Protein AF-A0A938V4M7-F1 (afdb_monomer)

Foldseek 3Di:
DFAAAPPPRDTDDDDPVNVVLCVVVVHDDDNHDLVVVLVVVVFAWDWAQAPQARDIDIDHSSLVVVCVSVVPDDDNHDLCDDPPDDPDDDPSSVVSSVVVVVVVVVVVVVVVVVVPPPDDDDDDDDDDDDDDDDDDDDDDDPPPDPPVNVVVVVVVVVVVVD

Radius of gyration: 25.04 Å; Cα contacts (8 Å, |Δi|>4): 121; chains: 1; bounding box: 54×63×53 Å

Secondary structure (DSSP, 8-state):
-PEEPTTT--EEPPPHHHHHHHHHTTPPPPSS-HHHHHHHTT---EEEE-TTT--EEEE-HHHHHHHHHTTPPPPSS-TT--SS-PSPPPHHHHHHHHHHHHHHHHHHHHHHTTTTTS--S-------------------------HHHHHHHHHHHHHTT-

Structure (mmCIF, N/CA/C/O backbone):
data_AF-A0A938V4M7-F1
#
_entry.id   AF-A0A938V4M7-F1
#
loop_
_atom_site.group_PDB
_atom_site.id
_atom_site.type_symbol
_atom_site.label_atom_id
_atom_site.label_alt_id
_atom_site.label_comp_id
_atom_site.label_asym_id
_atom_site.label_entity_id
_atom_site.label_seq_id
_atom_site.pdbx_PDB_ins_code
_atom_site.Cartn_x
_atom_site.Cartn_y
_atom_site.Cartn_z
_atom_site.occupancy
_atom_site.B_iso_or_equiv
_atom_site.auth_seq_id
_atom_site.auth_comp_id
_atom_site.auth_asym_id
_atom_site.auth_atom_id
_atom_site.pdbx_PDB_model_num
ATOM 1 N N . MET A 1 1 ? 20.281 -8.615 -5.264 1.00 62.66 1 MET A N 1
ATOM 2 C CA . MET A 1 1 ? 20.930 -7.392 -5.793 1.00 62.66 1 MET A 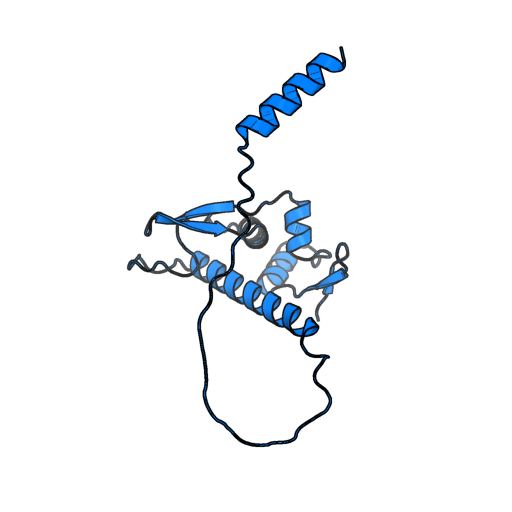CA 1
ATOM 3 C C . MET A 1 1 ? 19.870 -6.307 -5.914 1.00 62.66 1 MET A C 1
ATOM 5 O O . MET A 1 1 ? 18.804 -6.614 -6.438 1.00 62.66 1 MET A O 1
ATOM 9 N N . PRO A 1 2 ? 20.094 -5.089 -5.392 1.00 80.38 2 PRO A N 1
ATOM 10 C CA . PRO A 1 2 ? 19.150 -3.989 -5.570 1.00 80.38 2 PRO A CA 1
ATOM 11 C C . PRO A 1 2 ? 19.048 -3.619 -7.055 1.00 80.38 2 PRO A C 1
ATOM 13 O O . PRO A 1 2 ? 20.062 -3.527 -7.743 1.00 80.38 2 PRO A O 1
ATOM 16 N N . SER A 1 3 ? 17.824 -3.433 -7.541 1.00 87.62 3 SER A N 1
ATOM 17 C CA . SER A 1 3 ? 17.545 -2.988 -8.911 1.00 87.62 3 SER A CA 1
ATOM 18 C C . SER A 1 3 ? 17.296 -1.486 -8.918 1.00 87.62 3 SER A C 1
ATOM 20 O O . SER A 1 3 ? 16.698 -0.954 -7.986 1.00 87.62 3 SER A O 1
ATOM 22 N N . ASN A 1 4 ? 17.731 -0.780 -9.959 1.00 93.81 4 ASN A N 1
ATOM 23 C CA . ASN A 1 4 ? 17.495 0.659 -10.068 1.00 93.81 4 ASN A CA 1
ATOM 24 C C . ASN A 1 4 ? 16.154 0.930 -10.752 1.00 93.81 4 ASN A C 1
ATOM 26 O O . ASN A 1 4 ? 15.833 0.339 -11.780 1.00 93.81 4 ASN A O 1
ATOM 30 N N . CYS A 1 5 ? 15.355 1.829 -10.178 1.00 95.25 5 CYS A N 1
ATOM 31 C CA . CYS A 1 5 ? 14.073 2.217 -10.759 1.00 95.25 5 CYS A CA 1
ATOM 32 C C . CYS A 1 5 ? 14.272 2.988 -12.066 1.00 95.25 5 CYS A C 1
ATOM 34 O O . CYS A 1 5 ? 14.886 4.052 -12.050 1.00 95.25 5 CYS A O 1
ATOM 36 N N . ALA A 1 6 ? 13.650 2.541 -13.160 1.00 95.81 6 ALA A N 1
ATOM 37 C CA . ALA A 1 6 ? 13.744 3.224 -14.455 1.00 95.81 6 ALA A CA 1
ATOM 38 C C . ALA A 1 6 ? 13.157 4.653 -14.463 1.00 95.81 6 ALA A C 1
ATOM 40 O O . ALA A 1 6 ? 13.491 5.446 -15.333 1.00 95.81 6 ALA A O 1
ATOM 41 N N . ASN A 1 7 ? 12.282 4.994 -13.506 1.00 96.12 7 ASN A N 1
ATOM 42 C CA . ASN A 1 7 ? 11.664 6.324 -13.421 1.00 96.12 7 ASN A CA 1
ATOM 43 C C . ASN A 1 7 ? 12.425 7.267 -12.471 1.00 96.12 7 ASN A C 1
ATOM 45 O O . ASN A 1 7 ? 12.767 8.380 -12.845 1.00 96.12 7 ASN A O 1
ATOM 49 N N . CYS A 1 8 ? 12.709 6.838 -11.236 1.00 95.31 8 CYS A N 1
ATOM 50 C CA . CYS A 1 8 ? 13.333 7.714 -10.236 1.00 95.31 8 CYS A CA 1
ATOM 51 C C . CYS A 1 8 ? 14.821 7.445 -9.976 1.00 95.31 8 CYS A C 1
ATOM 53 O O . CYS A 1 8 ? 15.404 8.121 -9.132 1.00 95.31 8 CYS A O 1
ATOM 55 N N . GLY A 1 9 ? 15.422 6.433 -10.607 1.00 93.06 9 GLY A N 1
ATOM 56 C CA . GLY A 1 9 ? 16.827 6.047 -10.421 1.00 93.06 9 GLY A CA 1
ATOM 57 C C . GLY A 1 9 ? 17.164 5.427 -9.059 1.00 93.06 9 GLY A C 1
ATOM 58 O O . GLY A 1 9 ? 18.260 4.911 -8.876 1.00 93.06 9 GLY A O 1
ATOM 59 N N . VAL A 1 10 ? 16.238 5.445 -8.096 1.00 90.12 10 VAL A N 1
ATOM 60 C CA . VAL A 1 10 ? 16.469 4.909 -6.749 1.00 90.12 10 VAL A CA 1
ATOM 61 C C . VAL A 1 10 ? 16.603 3.389 -6.806 1.00 90.12 10 VAL A C 1
ATOM 63 O O . VAL A 1 10 ? 15.726 2.709 -7.348 1.00 90.12 10 VAL A O 1
ATOM 66 N N . GLY A 1 11 ? 17.675 2.875 -6.201 1.00 90.00 11 GLY A N 1
ATOM 67 C CA . GLY A 1 11 ? 17.852 1.451 -5.943 1.00 90.00 11 GLY A CA 1
ATOM 68 C C . GLY A 1 11 ? 16.766 0.932 -5.002 1.00 90.00 11 GLY A C 1
ATOM 69 O O . GLY A 1 11 ? 16.514 1.512 -3.945 1.00 90.00 11 GLY A O 1
ATOM 70 N N . PHE A 1 12 ? 16.099 -0.150 -5.381 1.00 89.69 12 PHE A N 1
ATOM 71 C CA . PHE A 1 12 ? 15.073 -0.800 -4.580 1.00 89.69 12 PHE A CA 1
ATOM 72 C C . PHE A 1 12 ? 15.303 -2.311 -4.536 1.00 89.69 12 PHE A C 1
ATOM 74 O O . PHE A 1 12 ? 15.879 -2.901 -5.451 1.00 89.69 12 PHE A O 1
ATOM 81 N N . SER A 1 13 ? 14.860 -2.930 -3.443 1.00 89.31 13 SER A N 1
ATOM 82 C CA . SER A 1 13 ? 14.792 -4.385 -3.327 1.00 89.31 13 SER A CA 1
ATOM 83 C C . SER A 1 13 ? 13.382 -4.842 -3.673 1.00 89.31 13 SER A C 1
ATOM 85 O O . SER A 1 13 ? 12.410 -4.180 -3.303 1.00 89.31 13 SER A O 1
ATOM 87 N N . VAL A 1 14 ? 13.291 -5.953 -4.394 1.00 90.25 14 VAL A N 1
ATOM 88 C CA . VAL A 1 14 ? 12.041 -6.690 -4.589 1.00 90.25 14 VAL A CA 1
ATOM 89 C C . VAL A 1 14 ? 11.913 -7.644 -3.406 1.00 90.25 14 VAL A C 1
ATOM 91 O O . VAL A 1 14 ? 12.899 -8.285 -3.038 1.00 90.25 14 VAL A O 1
ATOM 94 N N . GLU A 1 15 ? 10.743 -7.689 -2.773 1.00 89.12 15 GLU A N 1
ATOM 95 C CA . GLU A 1 15 ? 10.493 -8.657 -1.701 1.00 89.12 15 GLU A CA 1
ATOM 96 C C . GLU A 1 15 ? 10.442 -10.082 -2.295 1.00 89.12 15 GLU A C 1
ATOM 98 O O . GLU A 1 15 ? 10.008 -10.255 -3.443 1.00 89.12 15 GLU A O 1
ATOM 103 N N . PRO A 1 16 ? 10.892 -11.113 -1.560 1.00 89.25 16 PRO A N 1
ATOM 104 C CA . PRO A 1 16 ? 10.897 -12.484 -2.067 1.00 89.25 16 PRO A CA 1
ATOM 105 C C . PRO A 1 16 ? 9.488 -12.954 -2.444 1.00 89.25 16 PRO A C 1
ATOM 107 O O . PRO A 1 16 ? 9.304 -13.512 -3.523 1.00 89.25 16 PRO A O 1
ATOM 110 N N . GLU A 1 17 ? 8.478 -12.600 -1.648 1.00 90.31 17 GLU A N 1
ATOM 111 C CA . GLU A 1 17 ? 7.079 -12.952 -1.899 1.00 90.31 17 GLU A CA 1
ATOM 112 C C . GLU A 1 17 ? 6.564 -12.329 -3.210 1.00 90.31 17 GLU A C 1
ATOM 114 O O . GLU A 1 17 ? 5.779 -12.928 -3.945 1.00 90.31 17 GLU A O 1
ATOM 119 N N . GLU A 1 18 ? 7.022 -11.117 -3.540 1.00 92.00 18 GLU A N 1
ATOM 120 C CA . GLU A 1 18 ? 6.694 -10.462 -4.809 1.00 92.00 18 GLU A CA 1
ATOM 121 C C . GLU A 1 18 ? 7.381 -11.148 -5.994 1.00 92.00 18 GLU A C 1
ATOM 123 O O . GLU A 1 18 ? 6.783 -11.279 -7.061 1.00 92.00 18 GLU A O 1
ATOM 128 N N . THR A 1 19 ? 8.618 -11.603 -5.807 1.00 93.31 19 THR A N 1
ATOM 129 C CA . THR A 1 19 ? 9.378 -12.313 -6.843 1.00 93.31 19 THR A CA 1
ATOM 130 C C . THR A 1 19 ? 8.723 -13.652 -7.172 1.00 93.31 19 THR A C 1
ATOM 132 O O . THR A 1 19 ? 8.508 -13.959 -8.344 1.00 93.31 19 THR A O 1
ATOM 135 N N . GLU A 1 20 ? 8.335 -14.411 -6.147 1.00 93.12 20 GLU A N 1
ATOM 136 C CA . GLU A 1 20 ? 7.600 -15.669 -6.289 1.00 93.12 20 GLU A CA 1
ATOM 137 C C . GLU A 1 20 ? 6.247 -15.455 -6.970 1.00 93.12 20 GLU A C 1
ATOM 139 O O . GLU A 1 20 ? 5.896 -16.182 -7.900 1.00 93.12 20 GLU A O 1
ATOM 144 N N . TRP A 1 21 ? 5.508 -14.413 -6.575 1.00 93.69 21 TRP A N 1
ATOM 145 C CA . TRP A 1 21 ? 4.237 -14.077 -7.212 1.00 93.69 21 TRP A CA 1
ATOM 146 C C . TRP A 1 21 ? 4.403 -13.736 -8.695 1.00 93.69 21 TRP A C 1
ATOM 148 O O . TRP A 1 21 ? 3.606 -14.184 -9.519 1.00 93.69 21 TRP A O 1
ATOM 158 N N . LEU A 1 22 ? 5.427 -12.960 -9.057 1.00 94.06 22 LEU A N 1
ATOM 159 C CA . LEU A 1 22 ? 5.707 -12.613 -10.452 1.00 94.06 22 LEU A CA 1
ATOM 160 C C . LEU A 1 22 ? 6.071 -13.854 -11.270 1.00 94.06 22 LEU A C 1
ATOM 162 O O . LEU A 1 22 ? 5.486 -14.055 -12.334 1.00 94.06 22 LEU A O 1
ATOM 166 N N . ALA A 1 23 ? 6.934 -14.719 -10.732 1.00 95.44 23 ALA A N 1
ATOM 167 C CA . ALA A 1 23 ? 7.306 -15.983 -11.360 1.00 95.44 23 ALA A CA 1
ATOM 168 C C . ALA A 1 23 ? 6.085 -16.892 -11.582 1.00 95.44 23 ALA A C 1
ATOM 170 O O . ALA A 1 23 ? 5.873 -17.379 -12.690 1.00 95.44 23 ALA A O 1
ATOM 171 N N . ALA A 1 24 ? 5.224 -17.042 -10.570 1.00 95.44 24 ALA A N 1
ATOM 172 C CA . ALA A 1 24 ? 3.993 -17.830 -10.666 1.00 95.44 24 ALA A CA 1
ATOM 173 C C . ALA A 1 24 ? 2.988 -17.265 -11.689 1.00 95.44 24 ALA A C 1
ATOM 175 O O . ALA A 1 24 ? 2.178 -18.007 -12.237 1.00 95.44 24 ALA A O 1
ATOM 176 N N . ASN A 1 25 ? 3.040 -15.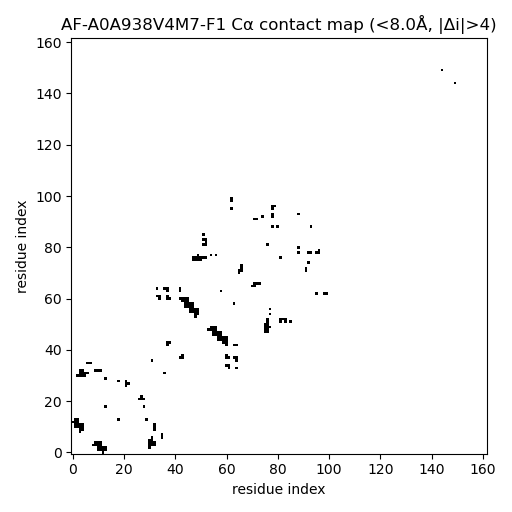958 -11.963 1.00 94.38 25 ASN A N 1
ATOM 177 C CA . ASN A 1 25 ? 2.179 -15.282 -12.936 1.00 94.38 25 ASN A CA 1
ATOM 178 C C . ASN A 1 25 ? 2.844 -15.094 -14.314 1.00 94.38 25 ASN A C 1
ATOM 180 O O . ASN A 1 25 ? 2.282 -14.387 -15.152 1.00 94.38 25 ASN A O 1
ATOM 184 N N . GLY A 1 26 ? 4.031 -15.669 -14.548 1.00 94.88 26 GLY A N 1
ATOM 185 C CA . GLY A 1 26 ? 4.772 -15.519 -15.806 1.00 94.88 26 GLY A CA 1
ATOM 186 C C . GLY A 1 26 ? 5.149 -14.068 -16.126 1.00 94.88 26 GLY A C 1
ATOM 187 O O . GLY A 1 26 ? 5.218 -13.688 -17.293 1.00 94.88 26 GLY A O 1
ATOM 188 N N . LYS A 1 27 ? 5.317 -13.230 -15.098 1.00 92.50 27 LYS A N 1
ATOM 189 C CA . LYS A 1 27 ? 5.700 -11.825 -15.237 1.00 92.50 27 LYS A CA 1
ATOM 190 C C . LYS A 1 27 ? 7.176 -11.668 -14.918 1.00 92.50 27 LYS A C 1
ATOM 192 O O . LYS A 1 27 ? 7.656 -12.191 -13.916 1.00 92.50 27 LYS A O 1
ATOM 197 N N . ASP A 1 28 ? 7.861 -10.870 -15.725 1.00 93.12 28 ASP A N 1
ATOM 198 C CA . ASP A 1 28 ? 9.222 -10.455 -15.415 1.00 93.12 28 ASP A CA 1
ATOM 199 C C . ASP A 1 28 ? 9.269 -9.576 -14.158 1.00 93.12 28 ASP A C 1
ATOM 201 O O . ASP A 1 28 ? 8.278 -8.960 -13.738 1.00 93.12 28 ASP A O 1
ATOM 205 N N . GLY A 1 29 ? 10.462 -9.501 -13.565 1.00 90.31 29 GLY A N 1
ATOM 206 C CA . GLY A 1 29 ? 10.744 -8.638 -12.424 1.00 90.31 29 GLY A CA 1
ATOM 207 C C . GLY A 1 29 ? 10.344 -7.174 -12.680 1.00 90.31 29 GLY A C 1
ATOM 208 O O . GLY A 1 29 ? 10.374 -6.688 -13.814 1.00 90.31 29 GLY A O 1
ATOM 209 N N . PRO A 1 30 ? 9.973 -6.419 -11.633 1.00 94.38 30 PRO A N 1
ATOM 210 C CA . PRO A 1 30 ? 9.498 -5.060 -11.815 1.00 94.38 30 PRO A CA 1
ATOM 211 C C . PRO A 1 30 ? 10.650 -4.132 -12.222 1.00 94.38 30 PRO A C 1
ATOM 213 O O . PRO A 1 30 ? 11.663 -4.051 -11.538 1.00 94.38 30 PRO A O 1
ATOM 216 N N . SER A 1 31 ? 10.463 -3.347 -13.286 1.00 95.00 31 SER A N 1
ATOM 217 C CA . SER A 1 31 ? 11.416 -2.300 -13.712 1.00 95.00 31 SER A CA 1
ATOM 218 C C . SER A 1 31 ? 11.280 -0.984 -12.932 1.00 95.00 31 SER A C 1
ATOM 220 O O . SER A 1 31 ? 12.117 -0.081 -13.017 1.00 95.00 31 SER A O 1
ATOM 222 N N . LEU A 1 32 ? 10.196 -0.849 -12.168 1.00 94.81 32 LEU A N 1
ATOM 223 C CA . LEU A 1 32 ? 9.840 0.346 -11.414 1.00 94.81 32 LEU A CA 1
ATOM 224 C C . LEU A 1 32 ? 9.760 0.018 -9.923 1.00 94.81 32 LEU A C 1
ATOM 226 O O . LEU A 1 32 ? 9.189 -1.001 -9.534 1.00 94.81 32 LEU A O 1
ATOM 230 N N . CYS A 1 33 ? 10.245 0.925 -9.074 1.00 93.50 33 CYS A N 1
ATOM 231 C CA . CYS A 1 33 ? 10.127 0.763 -7.627 1.00 93.50 33 CYS A CA 1
ATOM 232 C C . CYS A 1 33 ? 8.652 0.791 -7.172 1.00 93.50 33 CYS A C 1
ATOM 234 O O . CYS A 1 33 ? 7.803 1.375 -7.862 1.00 93.50 33 CYS A O 1
ATOM 236 N N . PRO A 1 34 ? 8.319 0.235 -5.988 1.00 92.50 34 PRO A N 1
ATOM 237 C CA . PRO A 1 34 ? 6.943 0.192 -5.478 1.00 92.50 34 PRO A CA 1
ATOM 238 C C . PRO A 1 34 ? 6.229 1.552 -5.488 1.00 92.50 34 PRO A C 1
ATOM 240 O O . PRO A 1 34 ? 5.054 1.645 -5.839 1.00 92.50 34 PRO A O 1
ATOM 243 N N . ARG A 1 35 ? 6.956 2.636 -5.185 1.00 92.38 35 ARG A N 1
ATOM 244 C CA . ARG A 1 35 ? 6.419 4.003 -5.192 1.00 92.38 35 ARG A CA 1
ATOM 245 C C . ARG A 1 35 ? 6.022 4.472 -6.593 1.00 92.38 35 ARG A C 1
ATOM 247 O O . ARG A 1 35 ? 4.926 5.001 -6.765 1.00 92.38 35 ARG A O 1
ATOM 254 N N . CYS A 1 36 ? 6.900 4.288 -7.580 1.00 94.75 36 CYS A N 1
ATOM 255 C CA . CYS A 1 36 ? 6.634 4.672 -8.967 1.00 94.75 36 CYS A CA 1
ATOM 256 C C . CYS A 1 36 ? 5.545 3.795 -9.594 1.00 94.75 36 CYS A C 1
ATOM 258 O O . CYS A 1 36 ? 4.730 4.307 -10.358 1.00 94.75 36 CYS A O 1
ATOM 260 N N . ARG A 1 37 ? 5.482 2.506 -9.236 1.00 95.44 37 ARG A N 1
ATOM 261 C CA . ARG A 1 37 ? 4.397 1.606 -9.654 1.00 95.44 37 ARG A CA 1
ATOM 262 C C . ARG A 1 37 ? 3.050 2.062 -9.114 1.00 95.44 37 ARG A C 1
ATOM 264 O O . ARG A 1 37 ? 2.128 2.249 -9.900 1.00 95.44 37 ARG A O 1
ATOM 271 N N . ALA A 1 38 ? 2.965 2.333 -7.811 1.00 95.25 38 ALA A N 1
ATOM 272 C CA . ALA A 1 38 ? 1.742 2.836 -7.193 1.00 95.25 38 ALA A CA 1
ATOM 273 C C . ALA A 1 38 ? 1.270 4.143 -7.857 1.00 95.25 38 ALA A C 1
ATOM 275 O O . ALA A 1 38 ? 0.100 4.258 -8.223 1.00 95.25 38 ALA A O 1
ATOM 276 N N . PHE A 1 39 ? 2.192 5.081 -8.109 1.00 94.94 39 PHE A N 1
ATOM 277 C CA . PHE A 1 39 ? 1.884 6.331 -8.810 1.00 94.94 39 PHE A CA 1
ATOM 278 C C . PHE A 1 39 ? 1.380 6.095 -10.242 1.00 94.94 39 PHE A C 1
ATOM 280 O O . PHE A 1 39 ? 0.348 6.640 -10.619 1.00 94.94 39 PHE A O 1
ATOM 287 N N . LYS A 1 40 ? 2.044 5.224 -11.016 1.00 95.94 40 LYS A N 1
ATOM 288 C CA . LYS A 1 40 ? 1.628 4.865 -12.384 1.00 95.94 40 LYS A CA 1
ATOM 289 C C . LYS A 1 40 ? 0.233 4.231 -12.422 1.00 95.94 40 LYS A C 1
ATOM 291 O O . LYS A 1 40 ? -0.515 4.468 -13.361 1.00 95.94 40 LYS A O 1
ATOM 296 N N . THR A 1 41 ? -0.134 3.460 -11.398 1.00 94.88 41 THR A N 1
ATOM 297 C CA . THR A 1 41 ? -1.482 2.873 -11.261 1.00 94.88 41 THR A CA 1
ATOM 298 C C . THR A 1 41 ? -2.541 3.842 -10.720 1.00 94.88 41 THR A C 1
ATOM 300 O O . THR A 1 41 ? -3.684 3.436 -10.524 1.00 94.88 41 THR A O 1
ATOM 303 N N . GLY A 1 42 ? -2.179 5.097 -10.427 1.00 95.94 42 GLY A N 1
ATOM 304 C CA . GLY A 1 42 ? -3.092 6.084 -9.844 1.00 95.94 42 GLY A CA 1
ATOM 305 C C . GLY A 1 42 ? -3.488 5.790 -8.392 1.00 95.94 42 GLY A C 1
ATOM 306 O O . GLY A 1 42 ? -4.509 6.285 -7.920 1.00 95.94 42 GLY A O 1
ATOM 307 N N . LEU A 1 43 ? -2.716 4.972 -7.668 1.00 96.06 43 LEU A N 1
ATOM 308 C CA . LEU A 1 43 ? -2.984 4.672 -6.263 1.00 96.06 43 LEU A CA 1
ATOM 309 C C . LEU A 1 43 ? -2.521 5.827 -5.372 1.00 96.06 43 LEU A C 1
ATOM 311 O O . LEU A 1 43 ? -1.362 6.244 -5.416 1.00 96.06 43 LEU A O 1
ATOM 315 N N . GLN A 1 44 ? -3.428 6.297 -4.518 1.00 95.19 44 GLN A N 1
ATOM 316 C CA . GLN A 1 44 ? -3.159 7.320 -3.512 1.00 95.19 44 GLN A CA 1
ATOM 317 C C . GLN A 1 44 ? -3.164 6.735 -2.099 1.00 95.19 44 GLN A C 1
ATOM 319 O O . GLN A 1 44 ? -3.775 5.688 -1.840 1.00 95.19 44 GLN A O 1
ATOM 324 N N . ASP A 1 45 ? -2.467 7.430 -1.200 1.00 95.12 45 ASP A N 1
ATOM 325 C CA . ASP A 1 45 ? -2.491 7.138 0.229 1.00 95.12 45 ASP A CA 1
ATOM 326 C C . ASP A 1 45 ? -3.915 7.362 0.741 1.00 95.12 45 ASP A C 1
ATOM 328 O O . ASP A 1 45 ? -4.581 8.328 0.372 1.00 95.12 45 ASP A O 1
ATOM 332 N N . GLU A 1 46 ? -4.398 6.446 1.568 1.00 95.12 46 GLU A N 1
ATOM 333 C CA . GLU A 1 46 ? -5.786 6.442 2.006 1.00 95.12 46 GLU A CA 1
ATOM 334 C C . GLU A 1 46 ? -5.866 6.458 3.525 1.00 95.12 46 GLU A C 1
ATOM 336 O O . GLU A 1 46 ? -5.187 5.687 4.197 1.00 95.12 46 GLU A O 1
ATOM 341 N N . SER A 1 47 ? -6.694 7.329 4.089 1.00 95.75 47 SER A N 1
ATOM 342 C CA . SER A 1 47 ? -6.968 7.337 5.521 1.00 95.75 47 SER A CA 1
ATOM 343 C C . SER A 1 47 ? -8.093 6.354 5.845 1.00 95.75 47 SER A C 1
ATOM 345 O O . SER A 1 47 ? -9.152 6.352 5.220 1.00 95.75 47 SER A O 1
ATOM 347 N N . ILE A 1 48 ? -7.864 5.491 6.832 1.00 94.94 48 ILE A N 1
ATOM 348 C CA . ILE A 1 48 ? -8.843 4.505 7.294 1.00 94.94 48 ILE A CA 1
ATOM 349 C C . ILE A 1 48 ? -9.063 4.704 8.787 1.00 94.94 48 ILE A C 1
ATOM 351 O O . ILE A 1 48 ? -8.110 4.762 9.567 1.00 94.94 48 ILE A O 1
ATOM 355 N N . THR A 1 49 ? -10.325 4.783 9.198 1.00 95.44 49 THR A N 1
ATOM 356 C CA . THR A 1 49 ? -10.698 4.818 10.613 1.00 95.44 49 THR A CA 1
ATOM 357 C C . THR A 1 49 ? -10.748 3.399 11.161 1.00 95.44 49 THR A C 1
ATOM 359 O O . THR A 1 49 ? -11.468 2.544 10.650 1.00 95.44 49 THR A O 1
ATOM 362 N N . CYS A 1 50 ? -9.972 3.137 12.210 1.00 94.38 50 CYS A N 1
ATOM 363 C CA . CYS A 1 50 ? -9.974 1.854 12.893 1.00 94.38 50 CYS A CA 1
ATOM 364 C C . CYS A 1 50 ? -11.300 1.626 13.623 1.00 94.38 50 CYS A C 1
ATOM 366 O O . CYS A 1 50 ? -11.661 2.410 14.500 1.00 94.38 50 CYS A O 1
ATOM 368 N N . THR A 1 51 ? -11.973 0.511 13.341 1.00 91.75 51 THR A N 1
ATOM 369 C CA . THR A 1 51 ? -13.255 0.165 13.980 1.00 91.75 51 THR A CA 1
ATOM 370 C C . THR A 1 51 ? -13.130 -0.144 15.475 1.00 91.75 51 THR A C 1
ATOM 372 O O . THR A 1 51 ? -14.093 0.014 16.214 1.00 91.75 51 THR A O 1
ATOM 375 N N . VAL A 1 52 ? -11.945 -0.556 15.942 1.00 91.06 52 VAL A N 1
ATOM 376 C CA . VAL A 1 52 ? -11.714 -0.969 17.340 1.00 91.06 52 VAL A CA 1
ATOM 377 C C . VAL A 1 52 ? -11.330 0.212 18.235 1.00 91.06 52 VAL A C 1
ATOM 379 O O . VAL A 1 52 ? -11.820 0.352 19.355 1.00 91.06 52 VAL A O 1
ATOM 382 N N . CYS A 1 53 ? -10.413 1.067 17.774 1.00 92.44 53 CYS A N 1
ATOM 383 C CA . CYS A 1 53 ? -9.877 2.165 18.585 1.00 92.44 53 CYS A CA 1
ATOM 384 C C . CYS A 1 53 ? -10.324 3.560 18.131 1.00 92.44 53 CYS A C 1
ATOM 386 O O . CYS A 1 53 ? -9.962 4.534 18.787 1.00 92.44 53 CYS A O 1
ATOM 388 N N . GLY A 1 54 ? -11.053 3.671 17.016 1.00 92.31 54 GLY A N 1
ATOM 389 C CA . GLY A 1 54 ? -11.534 4.938 16.456 1.00 92.31 54 GLY A CA 1
ATOM 390 C C . GLY A 1 54 ? -10.444 5.828 15.853 1.00 92.31 54 GLY A C 1
ATOM 391 O O . GLY A 1 54 ? -10.738 6.907 15.350 1.00 92.31 54 GLY A O 1
ATOM 392 N N . ARG A 1 55 ? -9.172 5.412 15.892 1.00 93.12 55 ARG A N 1
ATOM 393 C CA . ARG A 1 55 ? -8.069 6.211 15.349 1.00 93.12 55 ARG A CA 1
ATOM 394 C C . ARG A 1 55 ? -8.016 6.103 13.836 1.00 93.12 55 ARG A C 1
ATOM 396 O O . ARG A 1 55 ? -8.094 5.006 13.283 1.00 93.12 55 ARG A O 1
ATOM 403 N N . VAL A 1 56 ? -7.785 7.239 13.193 1.00 93.44 56 VAL A N 1
ATOM 404 C CA . VAL A 1 56 ? -7.462 7.300 11.771 1.00 93.44 56 VAL A CA 1
ATOM 405 C C . VAL A 1 56 ? -5.999 6.906 11.584 1.00 93.44 56 VAL A C 1
ATOM 407 O O . VAL A 1 56 ? -5.116 7.418 12.274 1.00 93.44 56 VAL A O 1
ATOM 410 N N . PHE A 1 57 ? -5.734 5.982 10.666 1.00 92.81 57 PHE A N 1
ATOM 411 C CA . PHE A 1 57 ? -4.382 5.622 10.251 1.00 92.81 57 PHE A CA 1
ATOM 412 C C . PHE A 1 57 ? -4.242 5.731 8.733 1.00 92.81 57 PHE A C 1
ATOM 414 O O . PHE A 1 57 ? -5.222 5.637 7.997 1.00 92.81 57 PHE A O 1
ATOM 421 N N . ILE A 1 58 ? -3.009 5.942 8.273 1.00 93.06 58 ILE A N 1
ATOM 422 C CA . ILE A 1 58 ? -2.700 6.047 6.847 1.00 93.06 58 ILE A CA 1
ATOM 423 C C . ILE A 1 58 ? -2.379 4.662 6.296 1.00 93.06 58 ILE A C 1
ATOM 425 O O . ILE A 1 58 ? -1.476 3.977 6.784 1.00 93.06 58 ILE A O 1
ATOM 429 N N . PHE A 1 59 ? -3.114 4.278 5.264 1.00 94.69 59 PHE A N 1
ATOM 430 C CA . PHE A 1 59 ? -2.884 3.122 4.424 1.00 94.69 59 PHE A CA 1
ATOM 431 C C . PHE A 1 59 ? -2.083 3.571 3.191 1.00 94.69 59 PHE A C 1
ATOM 433 O O . PHE A 1 59 ? -2.644 4.188 2.280 1.00 94.69 59 PHE A O 1
ATOM 440 N N . PRO A 1 60 ? -0.755 3.355 3.176 1.00 94.44 60 PRO A N 1
ATOM 441 C CA . PRO A 1 60 ? 0.104 3.916 2.141 1.00 94.44 60 PRO A CA 1
ATOM 442 C C . PRO A 1 60 ? -0.177 3.2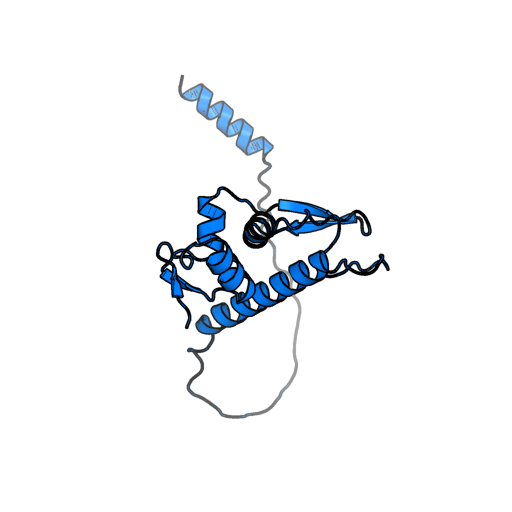67 0.786 1.00 94.44 60 PRO A C 1
ATOM 444 O O . PRO A 1 60 ? -0.442 2.064 0.703 1.00 94.44 60 PRO A O 1
ATOM 447 N N . ARG A 1 61 ? -0.062 4.050 -0.29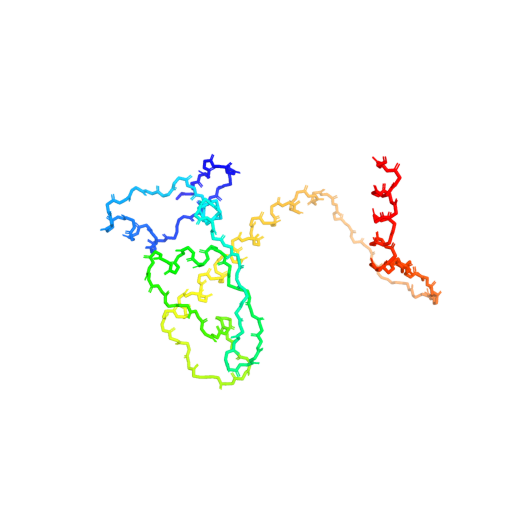0 1.00 95.00 61 ARG A N 1
ATOM 448 C CA . ARG A 1 61 ? -0.291 3.591 -1.668 1.00 95.00 61 ARG A CA 1
ATOM 449 C C . ARG A 1 61 ? 0.572 2.394 -2.058 1.00 95.00 61 ARG A C 1
ATOM 451 O O . ARG A 1 61 ? 0.124 1.564 -2.840 1.00 95.00 61 ARG A O 1
ATOM 458 N N . GLU A 1 62 ? 1.789 2.286 -1.518 1.00 93.25 62 GLU A N 1
ATOM 459 C CA . GLU A 1 62 ? 2.656 1.140 -1.782 1.00 93.25 62 GLU A CA 1
ATOM 460 C C . GLU A 1 62 ? 2.019 -0.143 -1.235 1.00 93.25 62 GLU A C 1
ATOM 462 O O . GLU A 1 62 ? 1.902 -1.117 -1.965 1.00 93.25 62 GLU A O 1
ATOM 467 N N . LEU A 1 63 ? 1.494 -0.130 -0.005 1.00 94.06 63 LEU A N 1
ATOM 468 C CA . LEU A 1 63 ? 0.800 -1.294 0.552 1.00 94.06 63 LEU A CA 1
ATOM 469 C C . LEU A 1 63 ? -0.537 -1.570 -0.160 1.00 94.06 63 LEU A C 1
ATOM 471 O O . LEU A 1 63 ? -0.911 -2.730 -0.300 1.00 94.06 63 LEU A O 1
ATOM 475 N N . ARG A 1 64 ? -1.226 -0.538 -0.671 1.00 95.50 64 ARG A N 1
ATOM 476 C CA . ARG A 1 64 ? -2.413 -0.715 -1.536 1.00 95.50 64 ARG A CA 1
ATOM 477 C C . ARG A 1 64 ? -2.101 -1.455 -2.834 1.00 95.50 64 ARG A C 1
ATOM 479 O O . ARG A 1 64 ? -2.948 -2.194 -3.335 1.00 95.50 64 ARG A O 1
ATOM 486 N N . LEU A 1 65 ? -0.917 -1.229 -3.400 1.00 94.88 65 LEU A N 1
ATOM 487 C CA . LEU A 1 65 ? -0.468 -1.945 -4.588 1.00 94.88 65 LEU A CA 1
ATOM 488 C C . LEU A 1 65 ? -0.328 -3.437 -4.268 1.00 94.88 65 LEU A C 1
ATOM 490 O O . LEU A 1 65 ? -0.936 -4.261 -4.946 1.00 94.88 65 LEU A O 1
ATOM 494 N N . PHE A 1 66 ? 0.377 -3.769 -3.184 1.00 93.06 66 PHE A N 1
ATOM 495 C CA . PHE A 1 66 ? 0.549 -5.157 -2.746 1.00 93.06 66 PHE A CA 1
ATOM 496 C C . PHE A 1 66 ? -0.771 -5.822 -2.365 1.00 93.06 66 PHE A C 1
ATOM 498 O O . PHE A 1 66 ? -1.011 -6.957 -2.765 1.00 93.06 66 PHE A O 1
ATOM 505 N N . SER A 1 67 ? -1.682 -5.106 -1.698 1.00 93.94 67 SER A N 1
ATOM 506 C CA . SER A 1 67 ? -2.999 -5.668 -1.392 1.00 93.94 67 SER A CA 1
ATOM 507 C C . SER A 1 67 ? -3.795 -6.013 -2.650 1.00 93.94 67 SER A C 1
ATOM 509 O O . SER A 1 67 ? -4.541 -6.981 -2.645 1.00 93.94 67 SER A O 1
ATOM 511 N N . ARG A 1 68 ? -3.630 -5.261 -3.748 1.00 94.25 68 ARG A N 1
ATOM 512 C CA . ARG A 1 68 ? -4.242 -5.613 -5.040 1.00 94.25 68 ARG A CA 1
ATOM 513 C C . ARG A 1 68 ? -3.565 -6.813 -5.702 1.00 94.25 68 ARG A C 1
ATOM 515 O O . ARG A 1 68 ? -4.261 -7.622 -6.296 1.00 94.25 68 ARG A O 1
ATOM 522 N N . MET A 1 69 ? -2.240 -6.926 -5.608 1.00 92.38 69 MET A N 1
ATOM 523 C CA . MET A 1 69 ? -1.485 -8.034 -6.209 1.00 92.38 69 MET A CA 1
ATOM 524 C C . MET A 1 69 ? -1.782 -9.372 -5.527 1.00 92.38 69 MET A C 1
ATOM 526 O O . MET A 1 69 ? -2.094 -10.353 -6.196 1.00 92.38 69 MET A O 1
ATOM 530 N N . PHE A 1 70 ? -1.741 -9.392 -4.195 1.00 91.81 70 PHE A N 1
ATOM 531 C CA . PHE A 1 70 ? -1.971 -10.590 -3.385 1.00 91.81 70 PHE A CA 1
ATOM 532 C C . PHE A 1 70 ? -3.436 -10.784 -2.976 1.00 91.81 70 PHE A C 1
ATOM 534 O O . PHE A 1 70 ? -3.745 -11.669 -2.184 1.00 91.81 70 PHE A O 1
ATOM 541 N N . SER A 1 71 ? -4.347 -9.949 -3.487 1.00 92.94 71 SER A N 1
ATOM 542 C CA . SER A 1 71 ? -5.769 -9.954 -3.113 1.00 92.94 71 SER A CA 1
ATOM 543 C C . SER A 1 71 ? -6.009 -9.861 -1.597 1.00 92.94 71 SER A C 1
ATOM 545 O O . SER A 1 71 ? -6.962 -10.431 -1.067 1.00 92.94 71 SER A O 1
ATOM 547 N N . TRP A 1 72 ? -5.150 -9.133 -0.875 1.00 93.06 72 TRP A N 1
ATOM 548 C CA . TRP A 1 72 ? -5.325 -8.919 0.559 1.00 93.06 72 TRP A CA 1
ATOM 549 C C . TRP A 1 72 ? -6.525 -8.008 0.835 1.00 93.06 72 TRP A C 1
ATOM 551 O O . TRP A 1 72 ? -6.692 -6.977 0.170 1.00 93.06 72 TRP A O 1
ATOM 561 N N . PRO A 1 73 ? -7.348 -8.336 1.846 1.00 94.25 73 PRO A N 1
ATOM 562 C CA . PRO A 1 73 ? -8.482 -7.515 2.206 1.00 94.25 73 PRO A CA 1
ATOM 563 C C . PRO A 1 73 ? -8.018 -6.154 2.722 1.00 94.25 73 PRO A C 1
ATOM 565 O O . PRO A 1 73 ? -6.973 -5.998 3.358 1.00 94.25 73 PRO A O 1
ATOM 568 N N . ARG A 1 74 ? -8.850 -5.142 2.483 1.00 93.00 74 ARG A N 1
ATOM 569 C CA . ARG A 1 74 ? -8.650 -3.810 3.048 1.00 93.00 74 ARG A CA 1
ATOM 570 C C . ARG A 1 74 ? -8.676 -3.897 4.586 1.00 93.00 74 ARG A C 1
ATOM 572 O O . ARG A 1 74 ? -9.661 -4.396 5.136 1.00 93.00 74 ARG A O 1
ATOM 579 N N . PRO A 1 75 ? -7.666 -3.365 5.296 1.00 92.25 75 PRO A N 1
ATOM 580 C CA . PRO A 1 75 ? -7.622 -3.450 6.749 1.00 92.25 75 PRO A CA 1
ATOM 581 C C . PRO A 1 75 ? -8.739 -2.607 7.372 1.00 92.25 75 PRO A C 1
ATOM 583 O O . PRO A 1 75 ? -8.961 -1.464 6.974 1.00 92.25 75 PRO A O 1
ATOM 586 N N . ARG A 1 76 ? -9.427 -3.155 8.381 1.00 91.44 76 ARG A N 1
ATOM 587 C CA . ARG A 1 76 ? -10.463 -2.432 9.154 1.00 91.44 76 ARG A CA 1
ATOM 588 C C . ARG A 1 76 ? -9.940 -1.827 10.458 1.00 91.44 76 ARG A C 1
ATOM 590 O O . ARG A 1 76 ? -10.661 -1.120 11.160 1.00 91.44 76 ARG A O 1
ATOM 597 N N . ARG A 1 77 ? -8.678 -2.092 10.791 1.00 91.06 77 ARG A N 1
ATOM 598 C CA . ARG A 1 77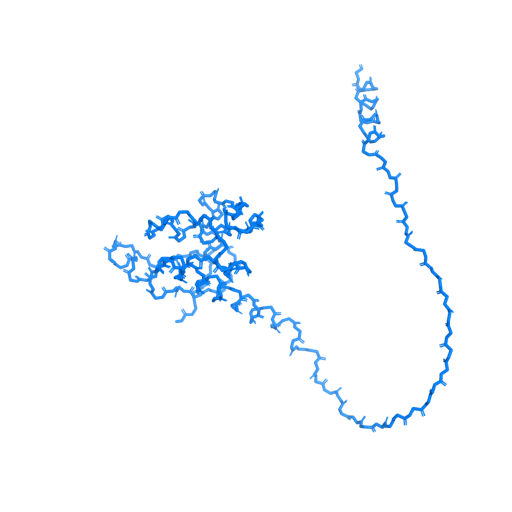 ? -8.045 -1.687 12.048 1.00 91.06 77 ARG A CA 1
ATOM 599 C C . ARG A 1 77 ? -6.577 -1.330 11.870 1.00 91.06 77 ARG A C 1
ATOM 601 O O . ARG A 1 77 ? -5.989 -1.569 10.821 1.00 91.06 77 ARG A O 1
ATOM 608 N N . CYS A 1 78 ? -5.982 -0.765 12.918 1.00 91.50 78 CYS A N 1
ATOM 609 C CA . CYS A 1 78 ? -4.580 -0.365 12.914 1.00 91.50 78 CYS A CA 1
ATOM 610 C C . CYS A 1 78 ? -3.650 -1.576 12.732 1.00 91.50 78 CYS A C 1
ATOM 612 O O . CYS A 1 78 ? -3.550 -2.415 13.626 1.00 91.50 78 CYS A O 1
ATOM 614 N N . LEU A 1 79 ? -2.899 -1.600 11.627 1.00 87.88 79 LEU A N 1
ATOM 615 C CA . LEU A 1 79 ? -1.897 -2.636 11.335 1.00 87.88 79 LEU A CA 1
ATOM 616 C C . LEU A 1 79 ? -0.742 -2.655 12.355 1.00 87.88 79 LEU A C 1
ATOM 618 O O . LEU A 1 79 ? -0.162 -3.694 12.625 1.00 87.88 79 LEU A O 1
ATOM 622 N N . GLY A 1 80 ? -0.433 -1.518 12.986 1.00 82.88 80 GLY A N 1
ATOM 623 C CA . GLY A 1 80 ? 0.584 -1.429 14.046 1.00 82.88 80 GLY A CA 1
ATOM 624 C C . GLY A 1 80 ? 0.125 -1.903 15.430 1.00 82.88 80 GLY A C 1
ATOM 625 O O . GLY A 1 80 ? 0.829 -1.652 16.402 1.00 82.88 80 GLY A O 1
ATOM 626 N N . GLY A 1 81 ? -1.056 -2.519 15.529 1.00 81.88 81 GLY A N 1
ATOM 627 C CA . GLY A 1 81 ? -1.703 -2.847 16.796 1.00 81.88 81 GLY A CA 1
ATOM 628 C C . GLY A 1 81 ? -2.572 -1.702 17.324 1.00 81.88 81 GLY A C 1
ATOM 629 O O . GLY A 1 81 ? -2.271 -0.515 17.171 1.00 81.88 81 GLY A O 1
ATOM 630 N N . CYS A 1 82 ? -3.696 -2.063 17.940 1.00 83.88 82 CYS A N 1
ATOM 631 C CA . CYS A 1 82 ? -4.545 -1.122 18.667 1.00 83.88 82 CYS A CA 1
ATOM 632 C C . CYS A 1 82 ? -4.109 -1.063 20.134 1.00 83.88 82 CYS A C 1
ATOM 634 O O . CYS A 1 82 ? -3.718 -2.073 20.704 1.00 83.88 82 CYS A O 1
ATOM 636 N N . LYS A 1 83 ? -4.221 0.112 20.769 1.00 73.56 83 LYS A N 1
ATOM 637 C CA . LYS A 1 83 ? -3.985 0.243 22.220 1.00 73.56 83 LYS A CA 1
ATOM 638 C C . LYS A 1 83 ? -5.075 -0.426 23.065 1.00 73.56 83 LYS A C 1
ATOM 640 O O . LYS A 1 83 ? -4.817 -0.815 24.194 1.00 73.56 83 LYS A O 1
ATOM 645 N N . ARG A 1 84 ? -6.299 -0.520 22.534 1.00 72.00 84 ARG A N 1
ATOM 646 C CA . ARG A 1 84 ? -7.372 -1.325 23.129 1.00 72.00 84 ARG A CA 1
ATOM 647 C C . ARG A 1 84 ? -7.134 -2.778 22.736 1.00 72.00 84 ARG A C 1
ATOM 649 O O . ARG A 1 84 ? -6.839 -3.013 21.563 1.00 72.00 84 ARG A O 1
ATOM 656 N N . GLN A 1 85 ? -7.258 -3.702 23.690 1.00 69.81 85 GLN A N 1
ATOM 657 C CA . GLN A 1 85 ? -7.196 -5.140 23.430 1.00 69.81 85 GLN A CA 1
ATOM 658 C C . GLN A 1 85 ? -8.276 -5.485 22.399 1.00 69.81 85 GLN A C 1
ATOM 660 O O . GLN A 1 85 ? -9.465 -5.501 22.700 1.00 69.81 85 GLN A O 1
ATOM 665 N N . GLY A 1 86 ? -7.860 -5.623 21.145 1.00 71.44 86 GLY A N 1
ATOM 666 C CA . GLY A 1 86 ? -8.693 -6.158 20.082 1.00 71.44 86 GLY A CA 1
ATOM 667 C C . GLY A 1 86 ? -8.419 -7.650 19.927 1.00 71.44 86 GLY A C 1
ATOM 668 O O . GLY A 1 86 ? -7.448 -8.150 20.500 1.00 71.44 86 GLY A O 1
ATOM 669 N N . PRO A 1 87 ? -9.217 -8.354 19.110 1.00 77.62 87 PRO A N 1
ATOM 670 C CA . PRO A 1 87 ? -8.864 -9.707 18.690 1.00 77.62 87 PRO A CA 1
ATOM 671 C C . PRO A 1 87 ? -7.444 -9.731 18.087 1.00 77.62 87 PRO A C 1
ATOM 673 O O . PRO A 1 87 ? -6.971 -8.691 17.617 1.00 77.62 87 PRO A O 1
ATOM 676 N N . PRO A 1 88 ? -6.739 -10.871 18.068 1.00 82.50 88 PRO A N 1
ATOM 677 C CA . PRO A 1 88 ? -5.417 -10.968 17.441 1.00 82.50 88 PRO A CA 1
ATOM 678 C C . PRO A 1 88 ? -5.470 -10.578 15.955 1.00 82.50 88 PRO A C 1
ATOM 680 O O . PRO A 1 88 ? -6.533 -10.652 15.335 1.00 82.50 88 PRO A O 1
ATOM 683 N N . LEU A 1 89 ? -4.349 -10.101 15.392 1.00 85.81 89 LEU A N 1
ATOM 684 C CA . LEU A 1 89 ? -4.236 -9.822 13.951 1.00 85.81 89 LEU A CA 1
ATOM 685 C C . LEU A 1 89 ? -4.531 -11.094 13.153 1.00 85.81 89 LEU A C 1
ATOM 687 O O . LEU A 1 89 ? -4.078 -12.170 13.532 1.00 85.81 89 LEU A O 1
ATOM 691 N N . THR A 1 90 ? -5.294 -10.971 12.066 1.00 90.44 90 THR A N 1
ATOM 692 C CA . THR A 1 90 ? -5.362 -12.068 11.093 1.00 90.44 90 THR A CA 1
ATOM 693 C C . THR A 1 90 ? -3.981 -12.257 10.474 1.00 90.44 90 THR A C 1
ATOM 695 O O . THR A 1 90 ? -3.171 -11.327 10.459 1.00 90.44 90 THR A O 1
ATOM 698 N N . GLU A 1 91 ? -3.707 -13.445 9.944 1.00 90.56 91 GLU A N 1
ATOM 699 C CA . GLU A 1 91 ? -2.424 -13.748 9.306 1.00 90.56 91 GLU A CA 1
ATOM 700 C C . GLU A 1 91 ? -2.067 -12.719 8.221 1.00 90.56 91 GLU A C 1
ATOM 702 O O . GLU A 1 91 ? -0.967 -12.167 8.212 1.00 90.56 91 GLU A O 1
ATOM 707 N N . VAL A 1 92 ? -3.045 -12.351 7.389 1.00 91.44 92 VAL A N 1
ATOM 708 C CA . VAL A 1 92 ? -2.859 -11.346 6.337 1.00 91.44 92 VAL A CA 1
ATOM 709 C C . VAL A 1 92 ? -2.586 -9.959 6.917 1.00 91.44 92 VAL A C 1
ATOM 711 O O . VAL A 1 92 ? -1.676 -9.270 6.465 1.00 91.44 92 VAL A O 1
ATOM 714 N N . GLU A 1 93 ? -3.318 -9.535 7.950 1.00 91.62 93 GLU A N 1
ATOM 715 C CA . GLU A 1 93 ? -3.045 -8.247 8.599 1.00 91.62 93 GLU A CA 1
ATOM 716 C C . GLU A 1 93 ? -1.660 -8.219 9.259 1.00 91.62 93 GLU A C 1
ATOM 718 O O . GLU A 1 93 ? -1.012 -7.171 9.265 1.00 91.62 93 GLU A O 1
ATOM 723 N N . SER A 1 94 ? -1.194 -9.353 9.790 1.00 90.31 94 SER A N 1
ATOM 724 C CA . SER A 1 94 ? 0.159 -9.501 10.330 1.00 90.31 94 SER A CA 1
ATOM 725 C C . SER A 1 94 ? 1.208 -9.339 9.229 1.00 90.31 94 SER A C 1
ATOM 727 O O . SER A 1 94 ? 2.138 -8.545 9.378 1.00 90.31 94 SER A O 1
ATOM 729 N N . HIS A 1 95 ? 1.005 -9.988 8.080 1.00 90.44 95 HIS A N 1
ATOM 730 C CA . HIS A 1 95 ? 1.880 -9.848 6.917 1.00 90.44 95 HIS A CA 1
ATOM 731 C C . HIS A 1 95 ? 1.935 -8.389 6.430 1.00 90.44 95 HIS A C 1
ATOM 733 O O . HIS A 1 95 ? 3.009 -7.817 6.235 1.00 90.44 95 HIS A O 1
ATOM 739 N N . MET A 1 96 ? 0.779 -7.726 6.327 1.00 92.19 96 MET A N 1
ATOM 740 C CA . MET A 1 96 ? 0.695 -6.304 5.977 1.00 92.19 96 MET A CA 1
ATOM 741 C C . MET A 1 96 ? 1.416 -5.409 6.999 1.00 92.19 96 MET A C 1
ATOM 743 O O . MET A 1 96 ? 2.050 -4.417 6.628 1.00 92.19 96 MET A O 1
ATOM 747 N N . ALA A 1 97 ? 1.324 -5.731 8.291 1.00 91.81 97 ALA A N 1
ATOM 748 C CA . ALA A 1 97 ? 2.000 -5.001 9.356 1.00 91.81 97 ALA A CA 1
ATOM 749 C C . ALA A 1 97 ? 3.527 -5.162 9.303 1.00 91.81 97 ALA A C 1
ATOM 751 O O . ALA A 1 97 ? 4.248 -4.175 9.495 1.00 91.81 97 ALA A O 1
ATOM 752 N N . ASP A 1 98 ? 4.016 -6.370 9.022 1.00 91.19 98 ASP A N 1
ATOM 753 C CA . ASP A 1 98 ? 5.444 -6.638 8.856 1.00 91.19 98 ASP A CA 1
ATOM 754 C C . ASP A 1 98 ? 5.997 -5.926 7.618 1.00 91.19 98 ASP A C 1
ATOM 756 O O . ASP A 1 98 ? 6.998 -5.211 7.703 1.00 91.19 98 ASP A O 1
ATOM 760 N N . PHE A 1 99 ? 5.259 -5.960 6.507 1.00 89.75 99 PHE A N 1
ATOM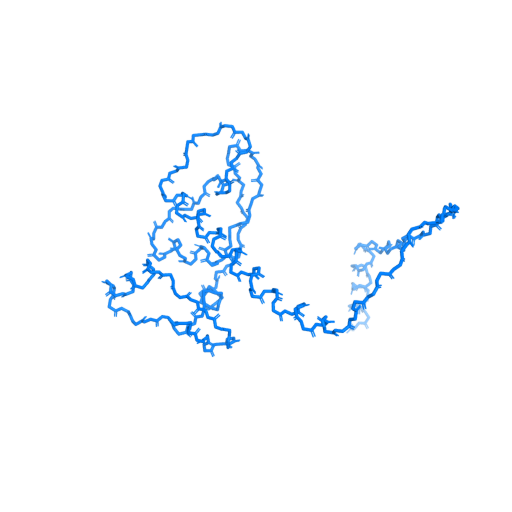 761 C CA . PHE A 1 99 ? 5.602 -5.212 5.301 1.00 89.75 99 PHE A CA 1
ATOM 762 C C . PHE A 1 99 ? 5.753 -3.703 5.573 1.00 89.75 99 PHE A C 1
ATOM 764 O O . PHE A 1 99 ? 6.736 -3.069 5.174 1.00 89.75 99 PHE A O 1
ATOM 771 N N . LEU A 1 100 ? 4.827 -3.097 6.330 1.00 88.50 100 LEU A N 1
ATOM 772 C CA . LEU A 1 100 ? 4.961 -1.695 6.752 1.00 88.50 100 LEU A CA 1
ATOM 773 C C . LEU A 1 100 ? 6.194 -1.454 7.622 1.00 88.50 100 LEU A C 1
ATOM 775 O O . LEU A 1 100 ? 6.797 -0.378 7.544 1.00 88.50 100 LEU A O 1
ATOM 779 N N . ARG A 1 101 ? 6.552 -2.415 8.475 1.00 90.12 101 ARG A N 1
ATOM 780 C CA . ARG A 1 101 ? 7.735 -2.332 9.332 1.00 90.12 101 ARG A CA 1
ATOM 781 C C . ARG A 1 101 ? 9.005 -2.327 8.482 1.00 90.12 101 ARG A C 1
ATOM 783 O O . ARG A 1 101 ? 9.798 -1.398 8.638 1.00 90.12 101 ARG A O 1
ATOM 790 N N . ARG A 1 102 ? 9.133 -3.261 7.533 1.00 87.19 102 ARG A N 1
ATOM 791 C CA . ARG A 1 102 ? 10.254 -3.351 6.578 1.00 87.19 102 ARG A CA 1
ATOM 792 C C . ARG A 1 102 ? 10.375 -2.102 5.701 1.00 87.19 102 ARG A C 1
ATOM 794 O O . ARG A 1 102 ? 11.455 -1.534 5.557 1.00 87.19 102 ARG A O 1
ATOM 801 N N . MET A 1 103 ? 9.261 -1.570 5.194 1.00 81.38 103 MET A N 1
ATOM 802 C CA . MET A 1 103 ? 9.298 -0.322 4.419 1.00 81.38 103 MET A CA 1
ATOM 803 C C . MET A 1 103 ? 9.792 0.879 5.238 1.00 81.38 103 MET A C 1
ATOM 805 O O . MET A 1 103 ? 10.495 1.751 4.718 1.00 81.38 103 MET A O 1
ATOM 809 N N . ARG A 1 104 ? 9.422 0.967 6.522 1.00 83.88 104 ARG A N 1
ATOM 810 C CA . ARG A 1 104 ? 9.873 2.061 7.398 1.00 83.88 104 ARG A CA 1
ATOM 811 C C . ARG A 1 104 ? 11.354 1.943 7.743 1.00 83.88 104 ARG A C 1
ATOM 813 O O . ARG A 1 104 ? 12.025 2.974 7.796 1.00 83.88 104 ARG A O 1
ATOM 820 N N . THR A 1 105 ? 11.866 0.733 7.967 1.00 82.62 105 THR A N 1
ATOM 821 C CA . THR A 1 105 ? 13.299 0.521 8.219 1.00 82.62 105 THR A CA 1
ATOM 822 C C . THR A 1 105 ? 14.124 0.846 6.977 1.00 82.62 105 THR A C 1
ATOM 824 O O . THR A 1 105 ? 15.089 1.598 7.094 1.00 82.62 105 THR A O 1
ATOM 827 N N . ALA A 1 106 ? 13.679 0.427 5.788 1.00 74.38 106 ALA A N 1
ATOM 828 C CA . ALA A 1 106 ? 14.334 0.750 4.520 1.00 74.38 106 ALA A CA 1
ATOM 829 C C . ALA A 1 106 ? 14.406 2.266 4.243 1.00 74.38 106 ALA A C 1
ATOM 831 O O . ALA A 1 106 ? 15.421 2.775 3.770 1.00 74.38 106 ALA A O 1
ATOM 832 N N . ARG A 1 107 ? 13.359 3.035 4.588 1.00 70.25 107 ARG A N 1
ATOM 833 C CA . ARG A 1 107 ? 13.404 4.509 4.480 1.00 70.25 107 ARG A CA 1
ATOM 834 C C . ARG A 1 107 ? 14.386 5.145 5.464 1.00 70.25 107 ARG A C 1
ATOM 836 O O . ARG A 1 107 ? 14.997 6.157 5.130 1.00 70.25 107 ARG A O 1
ATOM 843 N N . ARG A 1 108 ? 14.534 4.584 6.668 1.00 67.94 108 ARG A N 1
ATOM 844 C CA . ARG A 1 108 ? 15.477 5.097 7.675 1.00 67.94 108 ARG A CA 1
ATOM 845 C C . ARG A 1 108 ? 16.925 4.874 7.253 1.00 67.94 108 ARG A C 1
ATOM 847 O O . ARG A 1 108 ? 17.718 5.801 7.356 1.00 67.94 108 ARG A O 1
ATOM 854 N N . THR A 1 109 ? 17.256 3.696 6.732 1.00 60.47 109 THR A N 1
ATOM 855 C CA . THR A 1 109 ? 18.618 3.394 6.266 1.00 60.47 109 THR A CA 1
ATOM 856 C C . THR A 1 109 ? 18.983 4.184 5.009 1.00 60.47 109 THR A C 1
ATOM 858 O O . THR A 1 109 ? 20.087 4.713 4.933 1.00 60.47 109 THR A O 1
ATOM 861 N N . ALA A 1 110 ? 18.038 4.393 4.084 1.00 57.81 110 ALA A N 1
ATOM 862 C CA . ALA A 1 110 ? 18.246 5.269 2.927 1.00 57.81 110 ALA A CA 1
ATOM 863 C C . ALA A 1 110 ? 18.397 6.761 3.309 1.00 57.81 110 ALA A C 1
ATOM 865 O O . ALA A 1 110 ? 19.099 7.508 2.630 1.00 57.81 110 ALA A O 1
ATOM 866 N N . GLY A 1 111 ? 17.756 7.208 4.397 1.00 51.50 111 GLY A N 1
ATOM 867 C CA . GLY A 1 111 ? 17.846 8.586 4.901 1.00 51.50 111 GLY A CA 1
ATOM 868 C C . GLY A 1 111 ? 19.101 8.888 5.731 1.00 51.50 111 GLY A C 1
ATOM 869 O O . GLY A 1 111 ? 19.561 10.028 5.747 1.00 51.50 111 GLY A O 1
ATOM 870 N N . LEU A 1 112 ? 19.692 7.879 6.380 1.00 48.03 112 LEU A N 1
ATOM 871 C CA . LEU A 1 112 ? 20.928 8.023 7.164 1.00 48.03 112 LEU A CA 1
ATOM 872 C C . LEU A 1 112 ? 22.176 8.264 6.296 1.00 48.03 112 LEU A C 1
ATOM 874 O O . LEU A 1 112 ? 23.173 8.784 6.791 1.00 48.03 112 LEU A O 1
ATOM 878 N N . SER A 1 113 ? 22.102 8.008 4.987 1.00 45.94 113 SER A N 1
ATOM 879 C CA . SER A 1 113 ? 23.198 8.291 4.052 1.00 45.94 113 SER A CA 1
ATOM 880 C C . SER A 1 113 ? 23.431 9.787 3.780 1.00 45.94 113 SER A C 1
ATOM 882 O O . SER A 1 113 ? 24.424 10.121 3.141 1.00 45.94 113 SER A O 1
ATOM 884 N N . ARG A 1 114 ? 22.558 10.703 4.239 1.00 45.59 114 ARG A N 1
ATOM 885 C CA . ARG A 1 114 ? 22.773 12.159 4.078 1.00 45.59 114 ARG A CA 1
ATOM 886 C C . ARG A 1 114 ? 23.428 12.850 5.275 1.00 45.59 114 ARG A C 1
ATOM 888 O O . ARG A 1 114 ? 23.952 13.939 5.093 1.00 45.59 114 ARG A O 1
ATOM 895 N N . PHE A 1 115 ? 23.444 12.236 6.459 1.00 44.16 115 PHE A N 1
ATOM 896 C CA . PHE A 1 115 ? 24.057 12.835 7.657 1.00 44.16 115 PHE A CA 1
ATOM 897 C C . PHE A 1 115 ? 25.403 12.208 8.054 1.00 44.16 115 PHE A C 1
ATOM 899 O O . PHE A 1 115 ? 26.096 12.748 8.909 1.00 44.16 115 PHE A O 1
ATOM 906 N N . ALA A 1 116 ? 25.812 11.102 7.426 1.00 44.62 116 ALA A N 1
ATOM 907 C CA . ALA A 1 116 ? 27.008 10.352 7.818 1.00 44.62 116 ALA A CA 1
ATOM 908 C C . ALA A 1 116 ? 28.317 10.770 7.107 1.00 44.62 116 ALA A C 1
ATOM 910 O O . ALA A 1 116 ? 29.295 10.035 7.181 1.00 44.62 116 ALA A O 1
ATOM 911 N N . LEU A 1 117 ? 28.371 11.931 6.435 1.00 49.31 117 LEU A N 1
ATOM 912 C CA . LEU A 1 117 ? 29.594 12.429 5.772 1.00 49.31 117 LEU A CA 1
ATOM 913 C C . LEU A 1 117 ? 30.050 13.826 6.234 1.00 49.31 117 LEU A C 1
ATOM 915 O O . LEU A 1 117 ? 30.769 14.502 5.508 1.00 49.31 117 LEU A O 1
ATOM 919 N N . GLN A 1 118 ? 29.677 14.266 7.441 1.00 51.81 118 GLN A N 1
ATOM 920 C CA . GLN A 1 118 ? 30.190 15.528 8.008 1.00 51.81 118 GLN A CA 1
ATOM 921 C C . GLN A 1 118 ? 30.960 15.402 9.328 1.00 51.81 118 GLN A C 1
ATOM 923 O O . GLN A 1 118 ? 31.276 16.420 9.922 1.00 51.81 118 GLN A O 1
ATOM 928 N N . ASN A 1 119 ? 31.333 14.202 9.780 1.00 50.31 119 ASN A N 1
ATOM 929 C CA . ASN A 1 119 ? 32.176 14.075 10.976 1.00 50.31 119 ASN A CA 1
ATOM 930 C C . ASN A 1 119 ? 33.408 13.213 10.715 1.00 50.31 119 ASN A C 1
ATOM 932 O O . ASN A 1 119 ? 33.525 12.084 11.182 1.00 50.31 119 ASN A O 1
ATOM 936 N N . VAL A 1 120 ? 34.349 13.796 9.977 1.00 55.22 120 VAL A N 1
ATOM 937 C CA . VAL A 1 120 ? 35.771 13.499 10.140 1.00 55.22 120 VAL A CA 1
ATOM 938 C C . VAL A 1 120 ? 36.441 14.730 10.746 1.00 55.22 120 VAL A C 1
ATOM 940 O O . VAL A 1 120 ? 36.241 15.841 10.269 1.00 55.22 120 VAL A O 1
ATOM 943 N N . ALA A 1 121 ? 37.232 14.476 11.789 1.00 48.00 121 ALA A N 1
ATOM 944 C CA . ALA A 1 121 ? 38.101 15.394 12.526 1.00 48.00 121 ALA A CA 1
ATOM 945 C C . ALA A 1 121 ? 37.424 16.374 13.508 1.00 48.00 121 ALA A C 1
ATOM 947 O O . ALA A 1 121 ? 37.177 17.535 13.202 1.00 48.00 121 ALA A O 1
ATOM 948 N N . SER A 1 122 ? 37.311 15.970 14.776 1.00 45.62 122 SER A N 1
ATOM 949 C CA . SER A 1 122 ? 38.364 16.278 15.766 1.00 45.62 122 SER A CA 1
ATOM 950 C C . SER A 1 122 ? 37.888 15.940 17.179 1.00 45.62 122 SER A C 1
ATOM 952 O O . SER A 1 122 ? 37.050 16.617 17.767 1.00 45.62 122 SER A O 1
ATOM 954 N N . SER A 1 123 ? 38.462 14.877 17.733 1.00 48.09 123 SER A N 1
ATOM 955 C CA . SER A 1 123 ? 38.470 14.611 19.167 1.00 48.09 123 SER A CA 1
ATOM 956 C C . SER A 1 123 ? 39.299 15.678 19.878 1.00 48.09 123 SER A C 1
ATOM 958 O O . SER A 1 123 ? 40.420 15.930 19.446 1.00 48.09 123 SER A O 1
ATOM 960 N N . SER A 1 124 ? 38.805 16.233 20.988 1.00 46.78 124 SER A N 1
ATOM 961 C CA . SER A 1 124 ? 39.582 16.470 22.219 1.00 46.78 124 SER A CA 1
ATOM 962 C C . SER A 1 124 ? 38.673 16.949 23.352 1.00 46.78 124 SER A C 1
ATOM 964 O O . SER A 1 124 ? 37.914 17.902 23.209 1.00 46.78 124 SER A O 1
ATOM 966 N N . LEU A 1 125 ? 38.762 16.242 24.479 1.00 48.31 125 LEU A N 1
ATOM 967 C CA . LEU A 1 125 ? 38.130 16.542 25.758 1.00 48.31 125 LEU A CA 1
ATOM 968 C C . LEU A 1 125 ? 38.519 17.930 26.279 1.00 48.31 125 LEU A C 1
ATOM 970 O O . LEU A 1 125 ? 39.706 18.240 26.314 1.00 48.31 125 LEU A O 1
ATOM 974 N N . THR A 1 126 ? 37.574 18.656 26.884 1.00 40.69 126 THR A N 1
ATOM 975 C CA . THR A 1 126 ? 37.782 19.276 28.210 1.00 40.69 126 THR A CA 1
ATOM 976 C C . THR A 1 126 ? 36.456 19.743 28.835 1.00 40.69 126 THR A C 1
ATOM 978 O O . THR A 1 126 ? 35.756 20.585 28.295 1.00 40.69 126 THR A O 1
ATOM 981 N N . GLN A 1 127 ? 36.128 19.113 29.968 1.00 40.31 127 GLN A N 1
ATOM 982 C CA . GLN A 1 127 ? 35.561 19.651 31.218 1.00 40.31 127 GLN A CA 1
ATOM 983 C C . GLN A 1 127 ? 34.300 20.563 31.228 1.00 40.31 127 GLN A C 1
ATOM 985 O O . GLN A 1 127 ? 34.202 21.607 30.599 1.00 40.31 127 GLN A O 1
ATOM 990 N N . ARG A 1 128 ? 33.357 20.150 32.090 1.00 40.97 128 ARG A N 1
ATOM 991 C CA . ARG A 1 128 ? 32.207 20.871 32.693 1.00 40.97 128 ARG A CA 1
ATOM 992 C C . ARG A 1 128 ? 32.697 21.819 33.826 1.00 40.97 128 ARG A C 1
ATOM 994 O O . ARG A 1 128 ? 33.768 21.536 34.354 1.00 40.97 128 ARG A O 1
ATOM 1001 N N . PRO A 1 129 ? 31.832 22.640 34.470 1.00 62.91 129 PRO A N 1
ATOM 1002 C CA . PRO A 1 129 ? 30.964 23.753 34.033 1.00 62.91 129 PRO A CA 1
ATOM 1003 C C . PRO A 1 129 ? 31.285 25.045 34.868 1.00 62.91 129 PRO A C 1
ATOM 1005 O O . PRO A 1 129 ? 32.281 25.030 35.590 1.00 62.91 129 PRO A O 1
ATOM 1008 N N . PRO A 1 130 ? 30.514 26.163 34.832 1.00 50.06 130 PRO A N 1
ATOM 1009 C CA . PRO A 1 130 ? 29.329 26.298 35.703 1.00 50.06 130 PRO A CA 1
ATOM 1010 C C . PRO A 1 130 ? 28.190 27.200 35.152 1.00 50.06 130 PRO A C 1
ATOM 1012 O O . PRO A 1 130 ? 28.247 27.742 34.055 1.00 50.06 130 PRO A O 1
ATOM 1015 N N . ALA A 1 131 ? 27.124 27.277 35.955 1.00 45.38 131 ALA A N 1
ATOM 1016 C CA . ALA A 1 131 ? 25.838 27.949 35.772 1.00 45.38 131 ALA A CA 1
ATOM 1017 C C . ALA A 1 131 ? 25.887 29.458 35.464 1.00 45.38 131 ALA A C 1
ATOM 1019 O O . ALA A 1 131 ? 26.793 30.134 35.939 1.00 45.38 131 ALA A O 1
ATOM 1020 N N . LEU A 1 132 ? 24.837 29.980 34.804 1.00 41.66 132 LEU A N 1
ATOM 1021 C CA . LEU A 1 132 ? 24.073 31.185 35.194 1.00 41.66 132 LEU A CA 1
ATOM 1022 C C . LEU A 1 132 ? 23.082 31.628 34.098 1.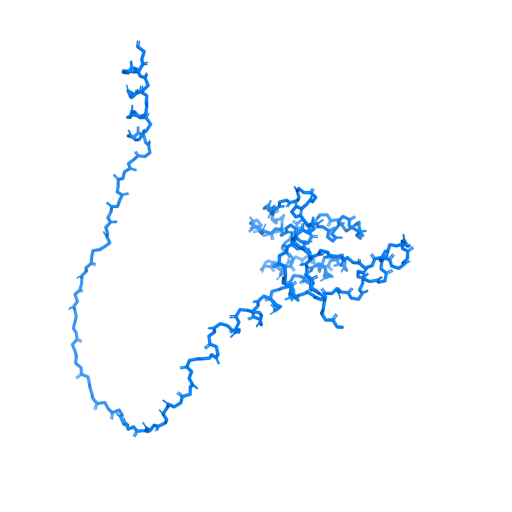00 41.66 132 LEU A C 1
ATOM 1024 O O . LEU A 1 132 ? 23.469 31.738 32.940 1.00 41.66 132 LEU A O 1
ATOM 1028 N N . ARG A 1 133 ? 21.879 32.028 34.556 1.00 44.16 133 ARG A N 1
ATOM 1029 C CA . ARG A 1 133 ? 20.945 33.011 33.952 1.00 44.16 133 ARG A CA 1
ATOM 1030 C C . ARG A 1 133 ? 20.221 32.591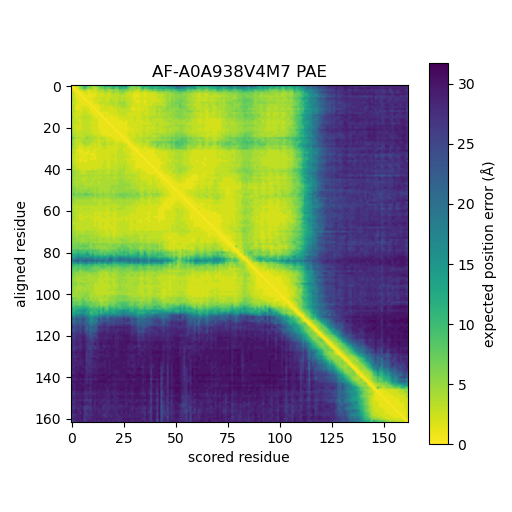 32.670 1.00 44.16 133 ARG A C 1
ATOM 1032 O O . ARG A 1 133 ? 20.727 31.797 31.899 1.00 44.16 133 ARG A O 1
ATOM 1039 N N . SER A 1 134 ? 19.069 33.127 32.294 1.00 43.78 134 SER A N 1
ATOM 1040 C CA . SER A 1 134 ? 17.928 33.850 32.880 1.00 43.78 134 SER A CA 1
ATOM 1041 C C . SER A 1 134 ? 16.993 34.050 31.671 1.00 43.78 134 SER A C 1
ATOM 1043 O O . SER A 1 134 ? 17.481 34.138 30.550 1.00 43.78 134 SER A O 1
ATOM 1045 N N . GLU A 1 135 ? 15.685 34.047 31.913 1.00 45.00 135 GLU A N 1
ATOM 1046 C CA . GLU A 1 135 ? 14.622 34.831 31.249 1.00 45.00 135 GLU A CA 1
ATOM 1047 C C . GLU A 1 135 ? 14.896 35.425 29.847 1.00 45.00 135 GLU A C 1
ATOM 1049 O O . GLU A 1 135 ? 15.803 36.232 29.682 1.00 45.00 135 GLU A O 1
ATOM 1054 N N . ASP A 1 136 ? 14.054 35.109 28.854 1.00 41.03 136 ASP A N 1
ATOM 1055 C CA . ASP A 1 136 ? 13.039 36.049 28.333 1.00 41.03 136 ASP A CA 1
ATOM 1056 C C . ASP A 1 136 ? 12.420 35.566 26.997 1.00 41.03 136 ASP A C 1
ATOM 1058 O O . ASP A 1 136 ? 13.097 35.182 26.045 1.00 41.03 136 ASP A O 1
ATOM 1062 N N . SER A 1 137 ? 11.088 35.519 27.005 1.00 50.97 137 SER A N 1
ATOM 1063 C CA . SER A 1 137 ? 10.118 35.981 26.001 1.00 50.97 137 SER A CA 1
ATOM 1064 C C . SER A 1 137 ? 10.586 36.312 24.569 1.00 50.97 137 SER A C 1
ATOM 1066 O O . SER A 1 137 ? 11.483 37.116 24.356 1.00 50.97 137 SER A O 1
ATOM 1068 N N . GLY A 1 138 ? 9.858 35.832 23.546 1.00 44.25 138 GLY A N 1
ATOM 1069 C CA . GLY A 1 138 ? 10.061 36.345 22.181 1.00 44.25 138 GLY A CA 1
ATOM 1070 C C . GLY A 1 138 ? 9.248 35.715 21.046 1.00 44.25 138 GLY A C 1
ATOM 1071 O O . GLY A 1 138 ? 9.807 35.026 20.205 1.00 44.25 138 GLY A O 1
ATOM 1072 N N . GLY A 1 139 ? 7.939 35.987 21.008 1.00 43.94 139 GLY A N 1
ATOM 1073 C CA . GLY A 1 139 ? 7.164 36.272 19.785 1.00 43.94 139 GLY A CA 1
ATOM 1074 C C . GLY A 1 139 ? 7.165 35.278 18.613 1.00 43.94 139 GLY A C 1
ATOM 1075 O O . GLY A 1 139 ? 7.958 35.389 17.682 1.00 43.94 139 GLY A O 1
ATOM 1076 N N . ALA A 1 140 ? 6.139 34.426 18.554 1.00 46.59 140 ALA A N 1
ATOM 1077 C CA . ALA A 1 140 ? 5.679 33.846 17.293 1.00 46.59 140 ALA A CA 1
ATOM 1078 C C . ALA A 1 140 ? 4.985 34.928 16.432 1.00 46.59 140 ALA A C 1
ATOM 1080 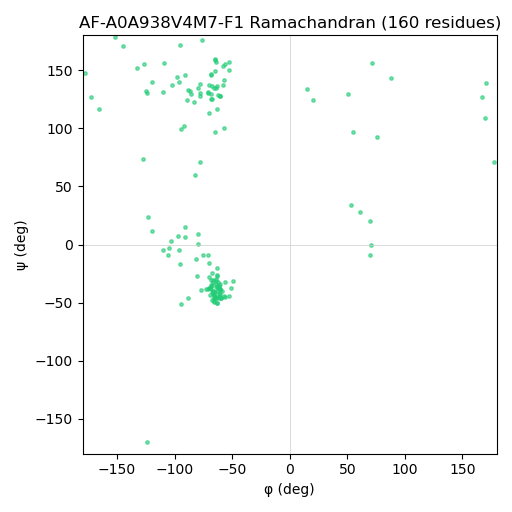O O . ALA A 1 140 ? 4.096 35.616 16.943 1.00 46.59 140 ALA A O 1
ATOM 1081 N N . PRO A 1 141 ? 5.308 35.078 15.134 1.00 55.66 141 PRO A N 1
ATOM 1082 C CA . PRO A 1 141 ? 4.540 35.944 14.250 1.00 55.66 141 PRO A CA 1
ATOM 1083 C C . PRO A 1 141 ? 3.163 35.322 13.976 1.00 55.66 141 PRO A C 1
ATOM 1085 O O . PRO A 1 141 ? 3.039 34.286 13.321 1.00 55.66 141 PRO A O 1
ATOM 1088 N N . GLN A 1 142 ? 2.110 35.973 14.477 1.00 51.78 142 GLN A N 1
ATOM 1089 C CA . GLN A 1 142 ? 0.731 35.730 14.061 1.00 51.78 142 GLN A CA 1
ATOM 1090 C C . GLN A 1 142 ? 0.572 36.140 12.592 1.00 51.78 142 GLN A C 1
ATOM 1092 O O . GLN A 1 142 ? 0.318 37.300 12.278 1.00 51.78 142 GLN A O 1
ATOM 1097 N N . LEU A 1 143 ? 0.663 35.181 11.674 1.00 54.94 143 LEU A N 1
ATOM 1098 C CA . LEU A 1 143 ? 0.116 35.336 10.326 1.00 54.94 143 LEU A CA 1
ATOM 1099 C C . LEU A 1 143 ? -1.404 35.121 10.388 1.00 54.94 143 LEU A C 1
ATOM 1101 O O . LEU A 1 143 ? -1.938 34.099 9.967 1.00 54.94 143 LEU A O 1
ATOM 1105 N N . GLY A 1 144 ? -2.095 36.096 10.979 1.00 54.75 144 GLY A N 1
ATOM 1106 C CA . GLY A 1 144 ? -3.551 36.174 11.078 1.00 54.75 144 GLY A CA 1
ATOM 1107 C C . GLY A 1 144 ? -4.185 36.736 9.806 1.00 54.75 144 GLY A C 1
ATOM 1108 O O . GLY A 1 144 ? -4.846 37.766 9.848 1.00 54.75 144 GLY A O 1
ATOM 1109 N N . GLY A 1 145 ? -3.978 36.078 8.666 1.00 64.31 145 GLY A N 1
ATOM 1110 C CA . GLY A 1 145 ? -4.748 36.345 7.452 1.00 64.31 145 GLY A CA 1
ATOM 1111 C C . GLY A 1 145 ? -5.958 35.418 7.400 1.00 64.31 145 GLY A C 1
ATOM 1112 O O . GLY A 1 145 ? -5.815 34.243 7.073 1.00 64.31 145 GLY A O 1
ATOM 1113 N N . SER A 1 146 ? -7.151 35.912 7.740 1.00 70.62 146 SER A N 1
ATOM 1114 C CA . SER A 1 146 ? -8.387 35.129 7.607 1.00 70.62 146 SER A CA 1
ATOM 1115 C C . SER A 1 146 ? -8.604 34.738 6.142 1.00 70.62 146 SER A C 1
ATOM 1117 O O . SER A 1 146 ? -8.628 35.599 5.263 1.00 70.62 146 SER A O 1
ATOM 1119 N N . LEU A 1 147 ? -8.814 33.444 5.872 1.00 72.88 147 LEU A N 1
ATOM 1120 C CA . LEU A 1 147 ? -9.151 32.904 4.544 1.00 72.88 147 LEU A CA 1
ATOM 1121 C C . LEU A 1 147 ? -10.315 33.672 3.883 1.00 72.88 147 LEU A C 1
ATOM 1123 O O . LEU A 1 147 ? -10.354 33.840 2.664 1.00 72.88 147 LEU A O 1
ATOM 1127 N N . ALA A 1 148 ? -11.241 34.193 4.693 1.00 74.75 148 ALA A N 1
ATOM 1128 C CA . ALA A 1 148 ? -12.364 34.996 4.224 1.00 74.75 148 ALA A CA 1
ATOM 1129 C C . ALA A 1 148 ? -11.926 36.320 3.567 1.00 74.75 148 ALA A C 1
ATOM 1131 O O . ALA A 1 148 ? -12.599 36.806 2.659 1.00 74.75 148 ALA A O 1
ATOM 1132 N N . GLN A 1 149 ? -10.798 36.895 3.992 1.00 79.31 149 GLN A N 1
ATOM 1133 C CA . GLN A 1 149 ? -10.265 38.141 3.443 1.00 79.31 149 GLN A CA 1
ATOM 1134 C C . GLN A 1 149 ? -9.586 37.911 2.086 1.00 79.31 149 GLN A C 1
ATOM 1136 O O . GLN A 1 149 ? -9.830 38.669 1.149 1.00 79.31 149 GLN A O 1
ATOM 1141 N N . ALA A 1 150 ? -8.865 36.795 1.929 1.00 79.31 150 ALA A N 1
ATOM 1142 C CA . ALA A 1 150 ? -8.268 36.399 0.650 1.00 79.31 150 ALA A CA 1
ATOM 1143 C C . ALA A 1 150 ? -9.328 36.097 -0.432 1.00 79.31 150 ALA A C 1
ATOM 1145 O O . ALA A 1 150 ? -9.150 36.430 -1.605 1.00 79.31 150 ALA A O 1
ATOM 1146 N N . LEU A 1 151 ? -10.467 35.507 -0.047 1.00 86.88 151 LEU A N 1
ATOM 1147 C CA . LEU A 1 151 ? -11.572 35.242 -0.977 1.00 86.88 151 LEU A CA 1
ATOM 1148 C C . LEU A 1 151 ? -12.262 36.528 -1.458 1.00 86.88 151 LEU A C 1
ATOM 1150 O O . LEU A 1 151 ? -12.632 36.611 -2.632 1.00 86.88 151 LEU A O 1
ATOM 1154 N N . LYS A 1 152 ? -12.399 37.540 -0.590 1.00 88.75 152 LYS A N 1
ATOM 1155 C CA . LYS A 1 152 ? -12.955 38.848 -0.973 1.00 88.75 152 LYS A CA 1
ATOM 1156 C C . LYS A 1 152 ? -12.055 39.577 -1.975 1.00 88.75 152 LYS A C 1
ATOM 1158 O O . LYS A 1 152 ? -12.557 40.026 -3.004 1.00 88.75 152 LYS A O 1
ATOM 1163 N N . GLU A 1 153 ? -10.740 39.615 -1.743 1.00 87.56 153 GLU A N 1
ATOM 1164 C CA . GLU A 1 153 ? -9.790 40.235 -2.685 1.00 87.56 153 GLU A CA 1
ATOM 1165 C C . GLU A 1 153 ? -9.798 39.558 -4.061 1.00 87.56 153 GLU A C 1
ATOM 1167 O O . GLU A 1 153 ? -9.749 40.229 -5.096 1.00 87.56 153 GLU A O 1
ATOM 1172 N N . PHE A 1 154 ? -9.907 38.226 -4.101 1.00 87.88 154 PHE A N 1
ATOM 1173 C CA . PHE A 1 154 ? -9.959 37.500 -5.368 1.00 87.88 154 PHE A CA 1
ATOM 1174 C C . PHE A 1 154 ? -11.220 37.838 -6.181 1.00 87.88 154 PHE A C 1
ATOM 1176 O O . PHE A 1 154 ? -11.143 38.035 -7.398 1.00 87.88 154 PHE A O 1
ATOM 1183 N N . GLN A 1 155 ? -12.378 37.952 -5.521 1.00 91.81 155 GLN A N 1
ATOM 1184 C CA . GLN A 1 155 ? -13.624 38.337 -6.187 1.00 91.81 155 GLN A CA 1
ATOM 1185 C C . GLN A 1 155 ? -13.589 39.781 -6.702 1.00 91.81 155 GLN A C 1
ATOM 1187 O O . GLN A 1 155 ? -14.026 40.039 -7.826 1.00 91.81 155 GLN A O 1
ATOM 1192 N N . GLU A 1 156 ? -13.021 40.714 -5.935 1.00 92.50 156 GLU A N 1
ATOM 1193 C CA . GLU A 1 156 ? -12.903 42.111 -6.362 1.00 92.50 156 GLU A CA 1
ATOM 1194 C C . GLU A 1 156 ? -11.957 42.262 -7.563 1.00 92.50 156 GLU A C 1
ATOM 1196 O O . GLU A 1 156 ? -12.271 42.954 -8.536 1.00 92.50 156 GLU A O 1
ATOM 1201 N N . LYS A 1 157 ? -10.839 41.526 -7.569 1.00 89.69 157 LYS A N 1
ATOM 1202 C CA . LYS A 1 157 ? -9.888 41.520 -8.689 1.00 89.69 157 LYS A CA 1
ATOM 1203 C C . LYS A 1 157 ? -10.490 40.954 -9.977 1.00 89.69 157 LYS A C 1
ATOM 1205 O O . LYS A 1 157 ? -10.122 41.400 -11.062 1.00 89.69 157 LYS A O 1
ATOM 1210 N N . LYS A 1 158 ? -11.431 40.008 -9.874 1.00 88.38 158 LYS A N 1
ATOM 1211 C CA . LYS A 1 158 ? -12.171 39.477 -11.029 1.00 88.38 158 LYS A CA 1
ATOM 1212 C C . LYS A 1 158 ? -13.127 40.518 -11.623 1.00 88.38 158 LYS A C 1
ATOM 1214 O O . LYS A 1 158 ? -13.220 40.599 -12.842 1.00 88.38 158 LYS A O 1
ATOM 1219 N N . ARG A 1 159 ? -13.776 41.345 -10.791 1.00 87.44 159 ARG A N 1
ATOM 1220 C CA . ARG A 1 159 ? -14.671 42.424 -11.257 1.00 87.44 159 ARG A CA 1
ATOM 1221 C C . ARG A 1 159 ? -13.942 43.542 -11.999 1.00 87.44 159 ARG A C 1
ATOM 1223 O O . ARG A 1 159 ? -14.514 44.099 -12.916 1.00 87.44 159 ARG A O 1
ATOM 1230 N N . ARG A 1 160 ? -12.692 43.854 -11.640 1.00 87.06 160 ARG A N 1
ATOM 1231 C CA . ARG A 1 160 ? -11.896 44.898 -12.324 1.00 87.06 160 ARG A CA 1
ATOM 1232 C C . ARG A 1 160 ? -11.354 44.486 -13.699 1.00 87.06 160 ARG A C 1
ATOM 1234 O O . ARG A 1 160 ? -10.737 45.305 -14.367 1.00 87.06 160 ARG A O 1
ATOM 1241 N N . ARG A 1 161 ? -11.482 43.210 -14.076 1.00 83.62 161 ARG A N 1
ATOM 1242 C CA . ARG A 1 161 ? -10.966 42.659 -15.342 1.00 83.62 161 ARG A CA 1
ATOM 1243 C C . ARG A 1 161 ? -12.052 42.432 -16.402 1.00 83.62 161 ARG A C 1
ATOM 1245 O O . ARG A 1 161 ? -11.730 41.878 -17.449 1.00 83.62 161 ARG A O 1
ATOM 1252 N N . GLN A 1 162 ? -13.296 42.807 -16.115 1.00 71.56 162 GLN A N 1
ATOM 1253 C CA . GLN A 1 162 ? -14.398 42.891 -17.079 1.00 71.56 162 GLN A CA 1
ATOM 1254 C C . GLN A 1 162 ? -14.685 44.360 -17.357 1.00 71.56 162 GLN A C 1
ATOM 1256 O O . GLN A 1 162 ? -15.020 44.655 -18.520 1.00 71.56 162 GLN A O 1
#

Sequence (162 aa):
MPSNCANCGVGFSVEPEETEWLAANGKDGPSLCPRCRAFKTGLQDESITCTVCGRVFIFPRELRLFSRMFSWPRPRRCLGGCKRQGPPLTEVESHMADFLRRMRTARRTAGLSRFALQNVASSSLTQRPPALRSEDSGGAPQLGGSLAQALKEFQEKKRRRQ

Solvent-accessible surface area (backbone atoms only — not comparable to full-atom values): 10456 Å² total; per-residue (Å²): 128,71,46,59,12,78,83,79,61,51,70,36,76,80,54,68,72,58,51,52,51,27,56,77,68,76,41,76,80,79,61,49,38,61,65,58,45,17,52,75,71,69,45,61,68,38,80,42,62,13,77,86,71,67,49,72,44,79,46,49,20,49,60,54,44,49,28,64,74,71,66,46,77,83,78,60,52,55,59,88,60,59,94,54,93,64,79,79,75,52,72,66,49,45,51,55,29,50,52,55,50,53,56,53,50,53,52,49,61,66,55,50,71,76,69,73,82,78,84,78,88,79,90,77,91,79,87,86,86,85,89,83,89,78,91,82,87,82,82,81,84,81,83,81,72,58,69,72,56,58,54,51,54,52,54,53,58,55,63,78,74,110

Mean predicted aligned error: 15.39 Å

pLDDT: mean 80.05, std 18.39, range [40.31, 96.12]